Protein AF-A0A2J5NCB7-F1 (afdb_monomer_lite)

Organism: NCBI:txid1134687

InterPro domains:
  IPR010055 Type II secretion system protein GspJ [PF11612] (30-132)
  IPR010055 Type II secretion system protein GspJ [TIGR01711] (7-132)
  IPR012902 Prokaryotic N-terminal methylation site [PF07963] (5-29)
  IPR012902 Prokaryotic N-terminal methylation site [PS00409] (7-27)
  IPR012902 Prokaryotic N-terminal methylation site [TIGR02532] (7-28)
  IPR045584 Pilin-like [SSF54523] (40-132)
  IPR051621 Type II secretion system protein J [PTHR39583] (1-132)

Structure (mmCIF, N/CA/C/O backbone):
data_AF-A0A2J5NCB7-F1
#
_entry.id   AF-A0A2J5NCB7-F1
#
loop_
_atom_site.group_PDB
_atom_site.id
_atom_site.type_symbol
_atom_site.label_atom_id
_atom_site.label_alt_id
_atom_site.label_comp_id
_atom_site.label_asym_id
_atom_site.label_entity_id
_atom_site.label_seq_id
_atom_site.pdbx_PDB_ins_code
_atom_site.Cartn_x
_atom_site.Cartn_y
_atom_site.Cartn_z
_atom_site.occupancy
_atom_site.B_iso_or_equiv
_atom_site.auth_seq_id
_atom_site.auth_comp_id
_atom_site.auth_asym_id
_atom_site.auth_atom_id
_atom_site.pdbx_PDB_model_num
ATOM 1 N N . MET A 1 1 ? -29.726 23.723 75.906 1.00 50.53 1 MET A N 1
ATOM 2 C CA . MET A 1 1 ? -28.750 23.280 74.884 1.00 50.53 1 MET A CA 1
ATOM 3 C C . MET A 1 1 ? -29.347 22.085 74.160 1.00 50.53 1 MET A C 1
ATOM 5 O O . MET A 1 1 ? -29.330 20.980 74.691 1.00 50.53 1 MET A O 1
ATOM 9 N N . SER A 1 2 ? -29.988 22.322 73.019 1.00 52.25 2 SER A N 1
ATOM 10 C CA . SER A 1 2 ? -30.673 21.278 72.251 1.00 52.25 2 SER A CA 1
ATOM 11 C C . SER A 1 2 ? -29.628 20.357 71.624 1.00 52.25 2 SER A C 1
ATOM 13 O O . SER A 1 2 ? -28.856 20.794 70.776 1.00 52.25 2 SER A O 1
ATOM 15 N N . ARG A 1 3 ? -29.550 19.101 72.079 1.00 62.09 3 ARG A N 1
ATOM 16 C CA . ARG A 1 3 ? -28.653 18.107 71.476 1.00 62.09 3 ARG A CA 1
ATOM 17 C C . ARG A 1 3 ? -29.196 17.748 70.098 1.00 62.09 3 ARG A C 1
ATOM 19 O O . ARG A 1 3 ? -30.291 17.199 69.994 1.00 62.09 3 ARG A O 1
ATOM 26 N N . CYS A 1 4 ? -28.430 18.057 69.058 1.00 61.38 4 CYS A N 1
ATOM 27 C CA . CYS A 1 4 ? -28.683 17.530 67.728 1.00 61.38 4 CYS A CA 1
ATOM 28 C C . CYS A 1 4 ? -28.434 16.017 67.785 1.00 61.38 4 CYS A C 1
ATOM 30 O O . CYS A 1 4 ? -27.362 15.573 68.193 1.00 61.38 4 CYS A O 1
ATOM 32 N N . ARG A 1 5 ? -29.454 15.218 67.480 1.00 63.19 5 ARG A N 1
ATOM 33 C CA . ARG A 1 5 ? -29.359 13.758 67.487 1.00 63.19 5 ARG A CA 1
ATOM 34 C C . ARG A 1 5 ? -28.765 13.349 66.141 1.00 63.19 5 ARG A C 1
ATOM 36 O O . ARG A 1 5 ? -29.495 13.303 65.155 1.00 63.19 5 ARG A O 1
ATOM 43 N N . GLU A 1 6 ? -27.455 13.124 66.090 1.00 70.62 6 GLU A N 1
ATOM 44 C CA . GLU A 1 6 ? -26.793 12.625 64.881 1.00 70.62 6 GLU A CA 1
ATOM 45 C C . GLU A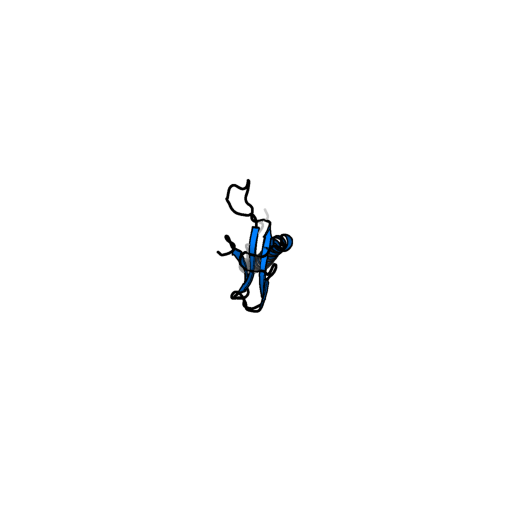 1 6 ? -27.392 11.265 64.502 1.00 70.62 6 GLU A C 1
ATOM 47 O O . GLU A 1 6 ? -27.365 10.306 65.278 1.00 70.62 6 GLU A O 1
ATOM 52 N N . ARG A 1 7 ? -28.014 11.201 63.323 1.00 73.69 7 ARG A N 1
ATOM 53 C CA . ARG A 1 7 ? -28.491 9.954 62.729 1.00 73.69 7 ARG A CA 1
ATOM 54 C C . ARG A 1 7 ? -27.316 9.335 61.977 1.00 73.69 7 ARG A C 1
ATOM 56 O O . ARG A 1 7 ? -26.815 9.942 61.038 1.00 73.69 7 ARG A O 1
ATOM 63 N N . GLY A 1 8 ? -26.865 8.164 62.422 1.00 78.19 8 GLY A N 1
ATOM 64 C CA . GLY A 1 8 ? -25.867 7.372 61.703 1.00 78.19 8 GLY A CA 1
ATOM 65 C C . GLY A 1 8 ? -26.439 6.760 60.422 1.00 78.19 8 GLY A C 1
ATOM 66 O O . GLY A 1 8 ? -27.657 6.671 60.261 1.00 78.19 8 GLY A O 1
ATOM 67 N N . PHE A 1 9 ? -25.551 6.322 59.530 1.00 81.62 9 PHE A N 1
ATOM 68 C CA . PHE A 1 9 ? -25.925 5.640 58.291 1.00 81.62 9 PHE A CA 1
ATOM 69 C C . PHE A 1 9 ? -26.586 4.291 58.562 1.00 81.62 9 PHE A C 1
ATOM 71 O O . PHE A 1 9 ? -26.151 3.521 59.424 1.00 81.62 9 PHE A O 1
ATOM 78 N N . THR A 1 10 ? -27.617 3.982 57.784 1.00 92.50 10 THR A N 1
ATOM 79 C CA . THR A 1 10 ? -28.219 2.651 57.780 1.00 92.50 10 THR A CA 1
ATOM 80 C C . THR A 1 10 ? -27.410 1.690 56.911 1.00 92.50 10 THR A C 1
ATOM 82 O O . THR A 1 10 ? -26.741 2.080 55.952 1.00 92.50 10 THR A O 1
ATOM 85 N N . LEU A 1 11 ? -27.515 0.393 57.205 1.00 91.56 11 LEU A N 1
ATOM 86 C CA . LEU A 1 11 ? -26.950 -0.655 56.352 1.00 91.56 11 LEU A CA 1
ATOM 87 C C . LEU A 1 11 ? -27.502 -0.572 54.916 1.00 91.56 11 LEU A C 1
ATOM 89 O O . LEU A 1 11 ? -26.769 -0.807 53.959 1.00 91.56 11 LEU A O 1
ATOM 93 N N . LEU A 1 12 ? -28.770 -0.174 54.766 1.00 93.19 12 LEU A N 1
ATOM 94 C CA . LEU A 1 12 ? -29.416 0.003 53.467 1.00 93.19 12 LEU A CA 1
ATOM 95 C C . LEU A 1 12 ? -28.767 1.135 52.657 1.00 93.19 12 LEU A C 1
ATOM 97 O O . LEU A 1 12 ? -28.483 0.932 51.481 1.00 93.19 12 LEU A O 1
ATOM 101 N N . GLU A 1 13 ? -28.466 2.286 53.267 1.00 92.56 13 GLU A N 1
ATOM 102 C CA . GLU A 1 13 ? -27.784 3.394 52.576 1.00 92.56 13 GLU A CA 1
ATOM 103 C C . GLU A 1 13 ? -26.382 3.013 52.106 1.00 92.56 13 GLU A C 1
ATOM 105 O O . GLU A 1 13 ? -26.026 3.317 50.969 1.00 92.56 13 GLU A O 1
ATOM 110 N N . MET A 1 14 ? -25.604 2.308 52.933 1.00 94.69 14 MET A N 1
ATOM 111 C CA . MET A 1 14 ? -24.272 1.848 52.526 1.00 94.69 14 MET A CA 1
ATOM 112 C C . MET A 1 14 ? -24.353 0.835 51.379 1.00 94.69 14 MET A C 1
ATOM 114 O O . MET A 1 14 ? -23.582 0.931 50.426 1.00 94.69 14 MET A O 1
ATOM 118 N N . LEU A 1 15 ? -25.312 -0.097 51.416 1.00 96.25 15 LEU A N 1
ATOM 119 C CA . LEU A 1 15 ? -25.534 -1.043 50.318 1.00 96.25 15 LEU A CA 1
ATOM 120 C C . LEU A 1 15 ? -25.968 -0.341 49.029 1.00 96.25 15 LEU A C 1
ATOM 122 O O . LEU A 1 15 ? -25.450 -0.662 47.960 1.00 96.25 15 LEU A O 1
ATOM 126 N N . LEU A 1 16 ? -26.882 0.628 49.119 1.00 95.94 16 LEU A N 1
ATOM 127 C CA . LEU A 1 16 ? -27.340 1.396 47.964 1.00 95.94 16 LEU A CA 1
ATOM 128 C C . LEU A 1 16 ? -26.199 2.230 47.367 1.00 95.94 16 LEU A C 1
ATOM 130 O O . LEU A 1 16 ? -26.011 2.224 46.152 1.00 95.94 16 LEU A O 1
ATOM 134 N N . ALA A 1 17 ? -25.404 2.898 48.207 1.00 96.56 17 ALA A N 1
ATOM 135 C CA . ALA A 1 17 ? -24.246 3.672 47.772 1.00 96.56 17 ALA A CA 1
ATOM 136 C C . ALA A 1 17 ? -23.211 2.788 47.059 1.00 96.56 17 ALA A C 1
ATOM 138 O O . ALA A 1 17 ? -22.738 3.146 45.981 1.00 96.56 17 ALA A O 1
ATOM 139 N N . LEU A 1 18 ? -22.910 1.607 47.611 1.00 96.44 18 LEU A N 1
ATOM 140 C CA . LEU A 1 18 ? -22.006 0.635 46.991 1.00 96.44 18 LEU A CA 1
ATOM 141 C C . LEU A 1 18 ? -22.563 0.082 45.675 1.00 96.44 18 LEU A C 1
ATOM 143 O O . LEU A 1 18 ? -21.807 -0.059 44.717 1.00 96.44 18 LEU A O 1
ATOM 147 N N . ALA A 1 19 ? -23.867 -0.191 45.596 1.00 97.44 19 ALA A N 1
ATOM 148 C CA . ALA A 1 19 ? -24.508 -0.675 44.376 1.00 97.44 19 ALA A CA 1
ATOM 149 C C . ALA A 1 19 ? -24.441 0.365 43.246 1.00 97.44 19 ALA A C 1
ATOM 151 O O . ALA A 1 19 ? -24.055 0.034 42.124 1.00 97.44 19 ALA A O 1
ATOM 152 N N . ILE A 1 20 ? -24.757 1.630 43.546 1.00 97.62 20 ILE A N 1
ATOM 153 C CA . ILE A 1 20 ? -24.660 2.732 42.579 1.00 97.62 20 ILE A CA 1
ATOM 154 C C . ILE A 1 20 ? -23.202 2.935 42.163 1.00 97.62 20 ILE A C 1
ATOM 156 O O . ILE A 1 20 ? -22.913 3.022 40.971 1.00 97.62 20 ILE A O 1
ATOM 160 N N . PHE A 1 21 ? -22.277 2.968 43.125 1.00 97.50 21 PHE A N 1
ATOM 161 C CA . PHE A 1 21 ? -20.855 3.127 42.840 1.00 97.50 21 PHE A CA 1
ATOM 162 C C . PHE A 1 21 ? -20.336 2.013 41.926 1.00 97.50 21 PHE A C 1
ATOM 164 O O . PHE A 1 21 ? -19.746 2.304 40.889 1.00 97.50 21 PHE A O 1
ATOM 171 N N . ALA A 1 22 ? -20.628 0.750 42.246 1.00 97.50 22 ALA A N 1
ATOM 172 C CA . ALA A 1 22 ? -20.242 -0.393 41.427 1.00 97.50 22 ALA A CA 1
ATOM 173 C C . ALA A 1 22 ? -20.822 -0.309 40.004 1.00 97.50 22 ALA A C 1
ATOM 175 O O . ALA A 1 22 ? -20.101 -0.548 39.032 1.00 97.50 22 ALA A O 1
ATOM 176 N N . ALA A 1 23 ? -22.093 0.082 39.861 1.00 97.94 23 ALA A N 1
ATOM 177 C CA . ALA A 1 23 ? -22.733 0.255 38.558 1.00 97.94 23 ALA A CA 1
ATOM 178 C C . ALA A 1 23 ? -22.070 1.367 37.724 1.00 97.94 23 ALA A C 1
ATOM 180 O O . ALA A 1 23 ? -21.816 1.182 36.529 1.00 97.94 23 ALA A O 1
ATOM 181 N N . LEU A 1 24 ? -21.738 2.500 38.349 1.00 98.12 24 LEU A N 1
ATOM 182 C CA . LEU A 1 24 ? -21.029 3.600 37.693 1.00 98.12 24 LEU A CA 1
ATOM 183 C C . LEU A 1 24 ? -19.607 3.196 37.295 1.00 98.12 24 LEU A C 1
ATOM 185 O O . LEU A 1 24 ? -19.211 3.434 36.155 1.00 98.12 24 LEU A O 1
ATOM 189 N N . SER A 1 25 ? -18.859 2.541 38.187 1.00 97.62 25 SER A N 1
ATOM 190 C CA . SER A 1 25 ? -17.509 2.048 37.893 1.00 97.62 25 SER A CA 1
ATOM 191 C C . SER A 1 25 ? -17.507 1.072 36.718 1.00 97.62 25 SER A C 1
ATOM 193 O O . SER A 1 25 ? -16.682 1.201 35.814 1.00 97.62 25 SER A O 1
ATOM 195 N N . LEU A 1 26 ? -18.459 0.135 36.686 1.00 97.69 26 LEU A N 1
ATOM 196 C CA . LEU A 1 26 ? -18.589 -0.813 35.583 1.00 97.69 26 LEU A CA 1
ATOM 197 C C . LEU A 1 26 ? -18.948 -0.107 34.268 1.00 97.69 26 LEU A C 1
ATOM 199 O O . LEU A 1 26 ? -18.406 -0.450 33.218 1.00 97.69 26 LEU A O 1
ATOM 203 N N . SER A 1 27 ? -19.831 0.890 34.315 1.00 98.12 27 SER A N 1
ATOM 204 C CA . SER A 1 27 ? -20.221 1.673 33.136 1.00 98.12 27 SER A CA 1
ATOM 205 C C . SER A 1 27 ? -19.042 2.475 32.576 1.00 98.12 27 SER A C 1
ATOM 207 O O . SER A 1 27 ? -18.775 2.432 31.376 1.00 98.12 27 SER A O 1
ATOM 209 N N . ALA A 1 28 ? -18.280 3.147 33.443 1.00 97.31 28 ALA A N 1
ATOM 210 C CA . ALA A 1 28 ? -17.077 3.881 33.055 1.00 97.31 28 ALA A CA 1
ATOM 211 C C . ALA A 1 28 ? -16.022 2.954 32.430 1.00 97.31 28 ALA A C 1
ATOM 213 O O . ALA A 1 28 ? -15.425 3.282 31.403 1.00 97.31 28 ALA A O 1
ATOM 214 N N . PHE A 1 29 ? -15.836 1.765 33.008 1.00 97.12 29 PHE A N 1
ATOM 215 C CA . PHE A 1 29 ? -14.914 0.770 32.473 1.00 97.12 29 PHE A CA 1
ATOM 216 C C . PHE A 1 29 ? -15.333 0.272 31.082 1.00 97.12 29 PHE A C 1
ATOM 218 O O . PHE A 1 29 ? -14.490 0.161 30.193 1.00 97.12 29 PHE A O 1
ATOM 225 N N . GLN A 1 30 ? -16.629 0.040 30.852 1.00 97.12 30 GLN A N 1
ATOM 226 C CA . GLN A 1 30 ? -17.145 -0.338 29.532 1.00 97.12 30 GLN A CA 1
ATOM 227 C C . GLN A 1 30 ? -16.899 0.743 28.474 1.00 97.12 30 GLN A C 1
ATOM 229 O O . GLN A 1 30 ? -16.484 0.422 27.361 1.00 97.12 30 GLN A O 1
ATOM 234 N N . ILE A 1 31 ? -17.100 2.019 28.818 1.00 97.50 31 ILE A N 1
ATOM 235 C CA . ILE A 1 31 ? -16.817 3.141 27.912 1.00 97.50 31 ILE A CA 1
ATOM 236 C C . ILE A 1 31 ? -15.334 3.154 27.532 1.00 97.50 31 ILE A C 1
ATOM 238 O O . ILE A 1 31 ? -15.009 3.211 26.347 1.00 97.50 31 ILE A O 1
ATOM 242 N N . LEU A 1 32 ? -14.436 3.039 28.516 1.00 97.31 32 LEU A N 1
ATOM 243 C CA . LEU A 1 32 ? -12.993 3.006 28.271 1.00 97.31 32 LEU A CA 1
ATOM 244 C C . LEU A 1 32 ? -12.601 1.843 27.351 1.00 97.31 32 LEU A C 1
ATOM 246 O O . LEU A 1 32 ? -11.847 2.033 26.399 1.00 97.31 32 LEU A O 1
ATOM 250 N N . GLN A 1 33 ? -13.148 0.648 27.588 1.00 97.50 33 GLN A N 1
ATOM 251 C CA . GLN A 1 33 ? -12.936 -0.493 26.697 1.00 97.50 33 GLN A CA 1
ATOM 252 C C . GLN A 1 33 ? -13.452 -0.233 25.279 1.00 97.50 33 GLN A C 1
ATOM 254 O O . GLN A 1 33 ? -12.795 -0.616 24.312 1.00 97.50 33 GLN A O 1
ATOM 259 N N . GLY A 1 34 ? -14.608 0.420 25.143 1.00 96.88 34 GLY A N 1
ATOM 260 C CA . GLY A 1 34 ? -15.157 0.823 23.851 1.00 96.88 34 GLY A CA 1
ATOM 261 C C . GLY A 1 34 ? -14.221 1.765 23.095 1.00 96.88 34 GLY A C 1
ATOM 262 O O . GLY A 1 34 ? -13.959 1.543 21.915 1.00 96.88 34 GLY A O 1
ATOM 263 N N . VAL A 1 35 ? -13.661 2.763 23.785 1.00 97.50 35 VAL A N 1
ATOM 264 C CA . VAL A 1 35 ? -12.685 3.701 23.211 1.00 97.50 35 VAL A CA 1
ATOM 265 C C . VAL A 1 35 ? -11.415 2.976 22.772 1.00 97.50 35 VAL A C 1
ATOM 267 O O . VAL A 1 35 ? -11.000 3.153 21.633 1.00 97.50 35 VAL A O 1
ATOM 270 N N . MET A 1 36 ? -10.838 2.117 23.619 1.00 97.88 36 MET A N 1
ATOM 271 C CA . MET A 1 36 ? -9.623 1.366 23.268 1.00 97.88 36 MET A CA 1
ATOM 272 C C . MET A 1 36 ? -9.837 0.467 22.044 1.00 97.88 36 MET A C 1
ATOM 274 O O . MET A 1 36 ? -9.020 0.460 21.130 1.00 97.88 36 MET A O 1
ATOM 278 N N . ARG A 1 37 ? -10.968 -0.248 21.972 1.00 97.00 37 ARG A N 1
ATOM 279 C CA . ARG A 1 37 ? -11.297 -1.088 20.808 1.00 97.00 37 ARG A CA 1
ATOM 280 C C . ARG A 1 37 ? -11.485 -0.268 19.534 1.00 97.00 37 ARG A C 1
ATOM 282 O O . ARG A 1 37 ? -11.072 -0.710 18.465 1.00 97.00 37 ARG A O 1
ATOM 289 N N . ASN A 1 38 ? -12.126 0.895 19.636 1.00 96.75 38 ASN A N 1
ATOM 290 C CA . ASN A 1 38 ? -12.307 1.790 18.497 1.00 96.75 38 ASN A CA 1
ATOM 291 C C . ASN A 1 38 ? -10.955 2.332 18.011 1.00 96.75 38 ASN A C 1
ATOM 293 O O . ASN A 1 38 ? -10.676 2.283 16.816 1.00 96.75 38 ASN A O 1
ATOM 297 N N . ASP A 1 39 ? -10.082 2.742 18.933 1.00 97.00 39 ASP A N 1
ATOM 298 C CA . ASP A 1 39 ? -8.726 3.179 18.600 1.00 97.00 39 ASP A CA 1
ATOM 299 C C . ASP A 1 39 ? -7.936 2.075 17.880 1.00 97.00 39 ASP A C 1
ATOM 301 O O . ASP A 1 39 ? -7.396 2.308 16.803 1.00 97.00 39 ASP A O 1
ATOM 305 N N . GLU A 1 40 ? -7.964 0.834 18.376 1.00 97.38 40 GLU A N 1
ATOM 306 C CA . GLU A 1 40 ? -7.322 -0.296 17.693 1.00 97.38 40 GLU A CA 1
ATOM 307 C C . GLU A 1 40 ? -7.860 -0.522 16.270 1.00 97.38 40 GLU A C 1
ATOM 309 O O . GLU A 1 40 ? -7.092 -0.804 15.345 1.00 97.38 40 GLU A O 1
ATOM 314 N N . MET A 1 41 ? -9.178 -0.423 16.072 1.00 97.31 41 MET A N 1
ATOM 315 C CA . MET A 1 41 ? -9.789 -0.554 14.745 1.00 97.31 41 MET A CA 1
ATOM 316 C C . MET A 1 41 ? -9.360 0.588 13.818 1.00 97.31 41 MET A C 1
ATOM 318 O O . MET A 1 41 ? -8.986 0.338 12.667 1.00 97.31 41 MET A O 1
ATOM 322 N N . ALA A 1 42 ? -9.360 1.823 14.321 1.00 97.38 42 ALA A N 1
ATOM 323 C CA . ALA A 1 42 ? -8.915 2.997 13.584 1.00 97.38 42 ALA A CA 1
ATOM 324 C C . ALA A 1 42 ? -7.437 2.876 13.186 1.00 97.38 42 ALA A C 1
ATOM 326 O O . ALA A 1 42 ? -7.091 3.091 12.022 1.00 97.38 42 ALA A O 1
ATOM 327 N N . GLN A 1 43 ? -6.571 2.441 14.104 1.00 97.69 43 GLN A N 1
ATOM 328 C CA . GLN A 1 43 ? -5.151 2.223 13.835 1.00 97.69 43 GLN A CA 1
ATOM 329 C C . GLN A 1 43 ? -4.923 1.189 12.726 1.00 97.69 43 GLN A C 1
ATOM 331 O O . GLN A 1 43 ? -4.121 1.434 11.823 1.00 97.69 43 GLN A O 1
ATOM 336 N N . ARG A 1 44 ? -5.650 0.062 12.723 1.00 97.50 44 ARG A N 1
ATOM 337 C CA . ARG A 1 44 ? -5.550 -0.946 11.647 1.00 97.50 44 ARG A CA 1
ATOM 338 C C . ARG A 1 44 ? -5.946 -0.369 10.287 1.00 97.50 44 ARG A C 1
ATOM 340 O O . ARG A 1 44 ? -5.271 -0.627 9.289 1.00 97.50 44 ARG A O 1
ATOM 347 N N . GLN A 1 45 ? -7.002 0.444 10.242 1.00 97.12 45 GLN A N 1
ATOM 348 C CA . GLN A 1 45 ? -7.435 1.099 9.008 1.00 97.12 45 GLN A CA 1
ATOM 349 C C . GLN A 1 45 ? -6.382 2.096 8.498 1.00 97.12 45 GLN A C 1
ATOM 351 O O . GLN A 1 45 ? -6.056 2.101 7.310 1.00 97.12 45 GLN A O 1
ATOM 356 N N . VAL A 1 46 ? -5.803 2.902 9.394 1.00 98.00 46 VAL A N 1
ATOM 357 C CA . VAL A 1 46 ? -4.722 3.846 9.065 1.00 98.00 46 VAL A CA 1
ATOM 358 C C . VAL A 1 46 ? -3.480 3.117 8.554 1.00 98.00 46 VAL A C 1
ATOM 360 O O . VAL A 1 46 ? -2.884 3.544 7.562 1.00 98.00 46 VAL A O 1
ATOM 363 N N . GLN A 1 47 ? -3.101 1.998 9.176 1.00 97.69 47 GLN A N 1
ATOM 364 C CA . GLN A 1 47 ? -1.977 1.178 8.720 1.00 97.69 47 GLN A CA 1
ATOM 365 C C . GLN A 1 47 ? -2.215 0.655 7.300 1.00 97.69 47 GLN A C 1
ATOM 367 O O . GLN A 1 47 ? -1.337 0.785 6.445 1.00 97.69 47 GLN A O 1
ATOM 372 N N . ARG A 1 48 ? -3.420 0.146 7.012 1.00 95.94 48 ARG A N 1
ATOM 373 C CA . ARG A 1 48 ? -3.768 -0.345 5.674 1.00 95.94 48 ARG A CA 1
ATOM 374 C C . ARG A 1 48 ? -3.747 0.761 4.618 1.00 95.94 48 ARG A C 1
ATOM 376 O O . ARG A 1 48 ? -3.249 0.545 3.515 1.00 95.94 48 ARG A O 1
ATOM 383 N N . LEU A 1 49 ? -4.261 1.946 4.944 1.00 97.81 49 LEU A N 1
ATOM 384 C CA . LEU A 1 49 ? -4.213 3.101 4.043 1.00 97.81 49 LEU A CA 1
ATOM 385 C C . LEU A 1 49 ? -2.774 3.557 3.782 1.00 97.81 49 LEU A C 1
ATOM 387 O O . LEU A 1 49 ? -2.410 3.789 2.632 1.00 97.81 49 LEU A O 1
ATOM 391 N N . THR A 1 50 ? -1.942 3.615 4.823 1.00 97.50 50 THR A N 1
ATOM 392 C CA . THR A 1 50 ? -0.516 3.961 4.709 1.00 97.50 50 THR A CA 1
ATOM 393 C C . THR A 1 50 ? 0.235 2.975 3.810 1.00 97.50 50 THR A C 1
ATOM 395 O O . THR A 1 50 ? 1.059 3.381 2.991 1.00 97.50 50 THR A O 1
ATOM 398 N N . GLU A 1 51 ? -0.050 1.676 3.932 1.00 95.75 51 GLU A N 1
ATOM 399 C CA . GLU A 1 51 ? 0.540 0.637 3.082 1.00 95.75 51 GLU A CA 1
ATOM 400 C C . GLU A 1 51 ? 0.179 0.847 1.602 1.00 95.75 51 GLU A C 1
ATOM 402 O O . GLU A 1 51 ? 1.059 0.826 0.738 1.00 95.75 51 GLU A O 1
ATOM 407 N N . LEU A 1 52 ? -1.097 1.122 1.310 1.00 96.56 52 LEU A N 1
ATOM 408 C CA . LEU A 1 52 ? -1.565 1.400 -0.049 1.00 96.56 52 LEU A CA 1
ATOM 409 C C . LEU A 1 52 ? -0.957 2.688 -0.613 1.00 96.56 52 LEU A C 1
ATOM 411 O O . LEU A 1 52 ? -0.476 2.688 -1.744 1.00 96.56 52 LEU A O 1
ATOM 415 N N . GLN A 1 53 ? -0.925 3.768 0.169 1.00 97.31 53 GLN A N 1
ATOM 416 C CA . GLN A 1 53 ? -0.292 5.025 -0.240 1.00 97.31 53 GLN A CA 1
ATOM 417 C C . GLN A 1 53 ? 1.185 4.818 -0.578 1.00 97.31 53 GLN A C 1
ATOM 419 O O . GLN A 1 53 ? 1.648 5.272 -1.621 1.00 97.31 53 GLN A O 1
ATOM 424 N N . ARG A 1 54 ? 1.919 4.068 0.252 1.00 96.00 54 ARG A N 1
ATOM 425 C CA . ARG A 1 54 ? 3.316 3.721 -0.022 1.00 96.00 54 ARG A CA 1
ATOM 426 C C . ARG A 1 54 ? 3.458 2.954 -1.336 1.00 96.00 54 ARG A C 1
ATOM 428 O O . ARG A 1 54 ? 4.360 3.256 -2.114 1.00 96.00 54 ARG A O 1
ATOM 435 N N . ALA A 1 55 ? 2.581 1.984 -1.596 1.00 95.62 55 ALA A N 1
ATOM 436 C CA . ALA A 1 55 ? 2.586 1.243 -2.854 1.00 95.62 55 ALA A CA 1
ATOM 437 C C . ALA A 1 55 ? 2.378 2.174 -4.061 1.00 95.62 55 ALA A C 1
ATOM 439 O O . ALA A 1 55 ? 3.127 2.076 -5.034 1.00 95.62 55 ALA A O 1
ATOM 440 N N . PHE A 1 56 ? 1.434 3.116 -3.978 1.00 96.06 56 PHE A N 1
ATOM 441 C CA . PHE A 1 56 ? 1.210 4.109 -5.031 1.00 96.06 56 PHE A CA 1
ATOM 442 C C . PHE A 1 56 ? 2.397 5.049 -5.233 1.00 96.06 56 PHE A C 1
ATOM 444 O O . PHE A 1 56 ? 2.763 5.275 -6.378 1.00 96.06 56 PHE A O 1
ATOM 451 N N . VAL A 1 57 ? 3.057 5.516 -4.170 1.00 95.75 57 VAL A N 1
ATOM 452 C CA . VAL A 1 57 ? 4.270 6.348 -4.288 1.00 95.75 57 VAL A CA 1
ATOM 453 C C . VAL A 1 57 ? 5.379 5.612 -5.045 1.00 95.75 57 VAL A C 1
ATOM 455 O O . VAL A 1 57 ? 6.024 6.189 -5.919 1.00 95.75 57 VAL A O 1
ATOM 458 N N . TYR A 1 58 ? 5.591 4.322 -4.758 1.00 93.38 58 TYR A N 1
ATOM 459 C CA . TYR A 1 58 ? 6.557 3.518 -5.514 1.00 93.38 58 TYR A CA 1
ATOM 460 C C . TYR A 1 58 ? 6.149 3.339 -6.976 1.00 93.38 58 TYR A C 1
ATOM 462 O O . TYR A 1 58 ? 7.003 3.426 -7.855 1.00 93.38 58 TYR A O 1
ATOM 470 N N . LEU A 1 59 ? 4.868 3.068 -7.239 1.00 94.94 59 LEU A N 1
ATOM 471 C CA . LEU A 1 59 ? 4.351 2.928 -8.599 1.00 94.94 59 LEU A CA 1
ATOM 472 C C . LEU A 1 59 ? 4.509 4.236 -9.379 1.00 94.94 59 LEU A C 1
ATOM 474 O O . LEU A 1 59 ? 5.078 4.227 -10.460 1.00 94.94 59 LEU A O 1
ATOM 478 N N . GLU A 1 60 ? 4.081 5.364 -8.828 1.00 95.38 60 GLU A N 1
ATOM 479 C CA . GLU A 1 60 ? 4.197 6.671 -9.473 1.00 95.38 60 GLU A CA 1
ATOM 480 C C . GLU A 1 60 ? 5.659 7.026 -9.767 1.00 95.38 60 GLU A C 1
ATOM 482 O O . GLU A 1 60 ? 5.989 7.400 -10.891 1.00 95.38 60 GLU A O 1
ATOM 487 N N . GLY A 1 61 ? 6.558 6.818 -8.800 1.00 93.25 61 GLY A N 1
ATOM 488 C CA . GLY A 1 61 ? 7.986 7.069 -8.983 1.00 93.25 61 GLY A CA 1
ATOM 489 C C . GLY A 1 61 ? 8.639 6.178 -10.045 1.00 93.25 61 GLY A C 1
ATOM 490 O O . GLY A 1 61 ? 9.525 6.629 -10.765 1.00 93.25 61 GLY A O 1
ATOM 491 N N . ASP A 1 62 ? 8.221 4.918 -10.174 1.00 94.00 62 ASP A N 1
ATOM 492 C CA . ASP A 1 62 ? 8.752 4.014 -11.197 1.00 94.00 62 ASP A CA 1
ATOM 493 C C . ASP A 1 62 ? 8.147 4.277 -12.579 1.00 94.00 62 ASP A C 1
ATOM 495 O O . ASP A 1 62 ? 8.887 4.406 -13.554 1.00 94.00 62 ASP A O 1
ATOM 499 N N . PHE A 1 63 ? 6.818 4.357 -12.670 1.00 93.50 63 PHE A N 1
ATOM 500 C CA . PHE A 1 63 ? 6.100 4.526 -13.932 1.00 93.50 63 PHE A CA 1
ATOM 501 C C . PHE A 1 63 ? 6.274 5.934 -14.513 1.00 93.50 63 PHE A C 1
ATOM 503 O O . PHE A 1 63 ? 6.405 6.083 -15.726 1.00 93.50 63 PHE A O 1
ATOM 510 N N . GLY A 1 64 ? 6.348 6.964 -13.667 1.00 93.69 64 GLY A N 1
ATOM 511 C CA . GLY A 1 64 ? 6.613 8.339 -14.093 1.00 93.69 64 GLY A CA 1
ATOM 512 C C . GLY A 1 64 ? 8.034 8.554 -14.625 1.00 93.69 64 GLY A C 1
ATOM 513 O O . GLY A 1 64 ? 8.276 9.507 -15.358 1.00 93.69 64 GLY A O 1
ATOM 514 N N . GLN A 1 65 ? 8.972 7.660 -14.294 1.00 92.56 65 GLN A N 1
ATOM 515 C CA . GLN A 1 65 ? 10.372 7.731 -14.729 1.00 92.56 65 GLN A CA 1
ATOM 516 C C . GLN A 1 65 ? 10.720 6.702 -15.818 1.00 92.56 65 GLN A C 1
ATOM 518 O O . GLN A 1 65 ? 11.904 6.445 -16.063 1.00 92.56 65 GLN A O 1
ATOM 523 N N . ILE A 1 66 ? 9.715 6.097 -16.467 1.00 93.12 66 ILE A N 1
ATOM 524 C CA . ILE A 1 66 ? 9.923 5.155 -17.575 1.00 93.12 66 ILE A CA 1
ATOM 525 C C . ILE A 1 66 ? 10.720 5.825 -18.691 1.00 93.12 66 ILE A C 1
ATOM 527 O O . ILE A 1 66 ? 10.438 6.953 -19.092 1.00 93.12 66 ILE A O 1
ATOM 531 N N . ILE A 1 67 ? 11.687 5.088 -19.236 1.00 91.38 67 ILE A N 1
ATOM 532 C CA . ILE A 1 67 ? 12.432 5.505 -20.420 1.00 91.38 67 ILE A CA 1
ATOM 533 C C . ILE A 1 67 ? 12.281 4.485 -21.555 1.00 91.38 67 ILE A C 1
ATOM 535 O O . ILE A 1 67 ? 12.263 3.277 -21.301 1.00 91.38 67 ILE A O 1
ATOM 539 N N . PRO A 1 68 ? 12.232 4.930 -22.823 1.00 89.81 68 PRO A N 1
ATOM 540 C CA . PRO A 1 68 ? 12.153 4.045 -23.980 1.00 89.81 68 PRO A CA 1
ATOM 541 C C . PRO A 1 68 ? 13.540 3.476 -24.316 1.00 89.81 68 PRO A C 1
ATOM 543 O O . PRO A 1 68 ? 14.105 3.749 -25.372 1.00 89.81 68 PRO A O 1
ATOM 546 N N . ARG A 1 69 ? 14.118 2.695 -23.398 1.00 86.06 69 ARG A N 1
ATOM 547 C CA . ARG A 1 69 ? 15.402 2.014 -23.599 1.00 86.06 69 ARG A CA 1
ATOM 548 C C . ARG A 1 69 ? 15.224 0.501 -23.461 1.00 86.06 69 ARG A C 1
ATOM 550 O O . ARG A 1 69 ? 14.746 0.066 -22.413 1.00 86.06 69 ARG A O 1
ATOM 557 N N . PRO A 1 70 ? 15.643 -0.301 -24.453 1.00 82.50 70 PRO A N 1
ATOM 558 C CA . PRO A 1 70 ? 15.614 -1.749 -24.320 1.00 82.50 70 PRO A CA 1
ATOM 559 C C . PRO A 1 70 ? 16.643 -2.197 -23.266 1.00 82.50 70 PRO A C 1
ATOM 561 O O . PRO A 1 70 ? 17.736 -1.613 -23.181 1.00 82.50 70 PRO A O 1
ATOM 564 N N . PRO A 1 71 ? 16.325 -3.203 -22.434 1.00 80.12 71 PRO A N 1
ATOM 565 C CA . PRO A 1 71 ? 17.326 -3.857 -21.605 1.00 8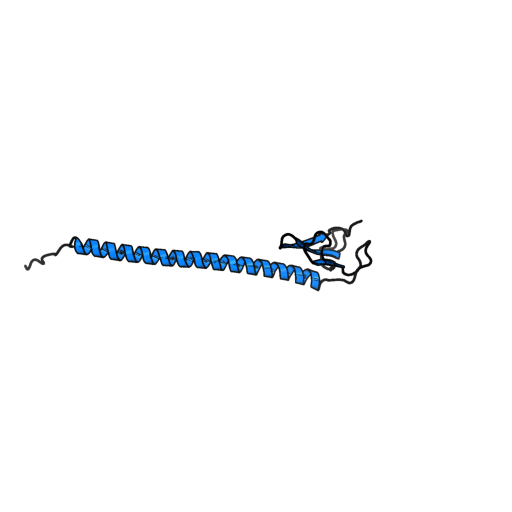0.12 71 PRO A CA 1
ATOM 566 C C . PRO A 1 71 ? 18.411 -4.498 -22.484 1.00 80.12 71 PRO A C 1
ATOM 568 O O . PRO A 1 71 ? 18.182 -4.838 -23.642 1.00 80.12 71 PRO A O 1
ATOM 571 N N . ARG A 1 72 ? 19.611 -4.712 -21.938 1.00 75.88 72 ARG A N 1
ATOM 572 C CA . ARG A 1 72 ? 20.602 -5.552 -22.627 1.00 75.88 72 ARG A CA 1
ATOM 573 C 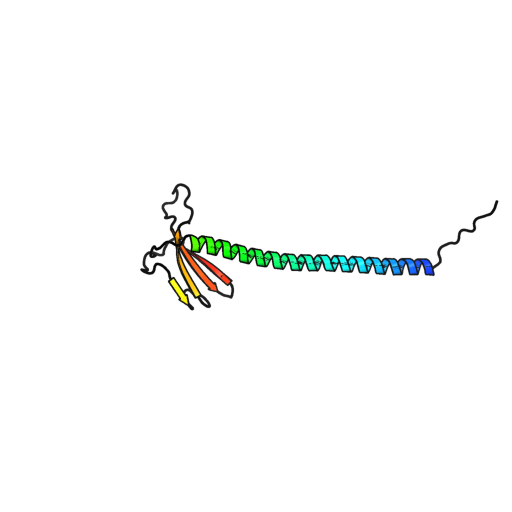C . ARG A 1 72 ? 20.030 -6.968 -22.782 1.00 75.88 72 ARG A C 1
ATOM 575 O O . ARG A 1 72 ? 19.470 -7.496 -21.826 1.00 75.88 72 ARG A O 1
ATOM 582 N N . GLY A 1 73 ? 20.127 -7.535 -23.985 1.00 75.31 73 GLY A N 1
ATOM 583 C CA . GLY A 1 73 ? 19.637 -8.885 -24.291 1.00 75.31 73 GLY A CA 1
ATOM 584 C C . GLY A 1 73 ? 18.125 -9.021 -24.537 1.00 75.31 73 GLY A C 1
ATOM 585 O O . GLY A 1 73 ? 17.664 -10.135 -24.763 1.00 75.31 73 GLY A O 1
ATOM 586 N N . ASP A 1 74 ? 17.346 -7.932 -24.520 1.00 76.44 74 ASP A N 1
ATOM 587 C CA . ASP A 1 74 ? 15.914 -7.945 -24.867 1.00 76.44 74 ASP A CA 1
ATOM 588 C C . ASP A 1 74 ? 15.577 -6.705 -25.703 1.00 76.44 74 ASP A C 1
ATOM 590 O O . ASP A 1 74 ? 15.853 -5.581 -25.298 1.00 76.44 74 ASP A O 1
ATOM 594 N N . GLU A 1 75 ? 14.966 -6.885 -26.872 1.00 75.44 75 GLU A N 1
ATOM 595 C CA . GLU A 1 75 ? 14.603 -5.767 -27.756 1.00 75.44 75 GLU A CA 1
ATOM 596 C C . GLU A 1 75 ? 13.345 -5.022 -27.278 1.00 75.44 75 GLU A C 1
ATOM 598 O O . GLU A 1 75 ? 13.018 -3.937 -27.764 1.00 75.44 75 GLU A O 1
ATOM 603 N N . ARG A 1 76 ? 12.623 -5.579 -26.298 1.00 83.44 76 ARG A N 1
ATOM 604 C CA . ARG A 1 76 ? 11.376 -5.000 -25.795 1.00 83.44 76 ARG A CA 1
ATOM 605 C C . ARG A 1 76 ? 11.636 -3.861 -24.813 1.00 83.44 76 ARG A C 1
ATOM 607 O O . ARG A 1 76 ? 12.193 -4.056 -23.738 1.00 83.44 76 ARG A O 1
ATOM 614 N N . LEU A 1 77 ? 11.122 -2.675 -25.146 1.00 85.81 77 LEU A N 1
ATOM 615 C CA . LEU A 1 77 ? 11.150 -1.484 -24.279 1.00 85.81 77 LEU A CA 1
ATOM 616 C C . LEU A 1 77 ? 10.300 -1.659 -23.013 1.00 85.81 77 LEU A C 1
ATOM 618 O O . LEU A 1 77 ? 10.643 -1.175 -21.935 1.00 85.81 77 LEU A O 1
ATOM 622 N N . PHE A 1 78 ? 9.174 -2.351 -23.166 1.00 89.31 78 PHE A N 1
ATOM 623 C CA . PHE A 1 78 ? 8.212 -2.613 -22.112 1.00 89.31 78 PHE A CA 1
ATOM 624 C C . PHE A 1 78 ? 7.731 -4.052 -22.238 1.00 89.31 78 PHE A C 1
ATOM 626 O O . PHE A 1 78 ? 7.326 -4.505 -23.309 1.00 89.31 78 PHE A O 1
ATOM 633 N N . TYR A 1 79 ? 7.767 -4.772 -21.129 1.00 90.50 79 TYR A N 1
ATOM 634 C CA . TYR A 1 79 ? 7.273 -6.130 -21.038 1.00 90.50 79 TYR A CA 1
ATOM 635 C C . TYR A 1 79 ? 6.021 -6.142 -20.172 1.00 90.50 79 TYR A C 1
ATOM 637 O O . TYR A 1 79 ? 6.076 -5.725 -19.015 1.00 90.50 79 TYR A O 1
ATOM 645 N N . ALA A 1 80 ? 4.936 -6.719 -20.684 1.00 93.06 80 ALA A N 1
ATOM 646 C CA . ALA A 1 80 ? 3.762 -7.090 -19.906 1.00 93.06 80 ALA A CA 1
ATOM 647 C C . ALA A 1 80 ? 3.252 -8.457 -20.358 1.00 93.06 80 ALA A C 1
ATOM 649 O O . ALA A 1 80 ? 2.942 -8.652 -21.531 1.00 93.06 80 ALA A O 1
ATOM 650 N N . ALA A 1 81 ? 3.176 -9.407 -19.430 1.00 93.38 81 ALA A N 1
ATOM 651 C CA . ALA A 1 81 ? 2.644 -10.733 -19.717 1.00 93.38 81 ALA A CA 1
ATOM 652 C C . ALA A 1 81 ? 2.058 -11.386 -18.466 1.00 93.38 81 ALA A C 1
ATOM 654 O O . ALA A 1 81 ? 2.573 -11.209 -17.355 1.00 93.38 81 ALA A O 1
ATOM 655 N N . ARG A 1 82 ? 1.000 -12.173 -18.667 1.00 94.81 82 ARG A N 1
ATOM 656 C CA . ARG A 1 82 ? 0.335 -12.949 -17.615 1.00 94.81 82 ARG A CA 1
ATOM 657 C C . ARG A 1 82 ? 1.088 -14.239 -17.316 1.00 94.81 82 ARG A C 1
ATOM 659 O O . ARG A 1 82 ? 1.614 -14.869 -18.228 1.00 94.81 82 ARG A O 1
ATOM 666 N N . TYR A 1 83 ? 1.113 -14.622 -16.044 1.00 93.44 83 TYR A N 1
ATOM 667 C CA . TYR A 1 83 ? 1.705 -15.849 -15.502 1.00 93.44 83 TYR A CA 1
ATOM 668 C C . TYR A 1 83 ? 3.210 -16.011 -15.759 1.00 93.44 83 TYR A C 1
ATOM 670 O O . TYR A 1 83 ? 3.777 -17.092 -15.623 1.00 93.44 83 TYR A O 1
ATOM 678 N N . GLN A 1 84 ? 3.879 -14.920 -16.123 1.00 91.75 84 GLN A N 1
ATOM 679 C CA . GLN A 1 84 ? 5.310 -14.888 -16.390 1.00 91.75 84 GLN A CA 1
ATOM 680 C C . GLN A 1 84 ? 6.080 -14.409 -15.156 1.00 91.75 84 GLN A C 1
ATOM 682 O O . GLN A 1 84 ? 5.517 -13.800 -14.245 1.00 91.75 84 GLN A O 1
ATOM 687 N N . ARG A 1 85 ? 7.384 -14.712 -15.103 1.00 85.75 85 ARG A N 1
ATOM 688 C CA . ARG A 1 85 ? 8.285 -14.318 -13.997 1.00 85.75 85 ARG A CA 1
ATOM 689 C C . ARG A 1 85 ? 7.755 -14.698 -12.602 1.00 85.75 85 ARG A C 1
ATOM 691 O O . ARG A 1 85 ? 7.926 -13.962 -11.626 1.00 85.75 85 ARG A O 1
ATOM 698 N N . GLN A 1 86 ? 7.142 -15.885 -12.523 1.00 91.88 86 GLN A N 1
ATOM 699 C CA . GLN A 1 86 ? 6.522 -16.455 -11.318 1.00 91.88 86 GLN A CA 1
ATOM 700 C C . GLN A 1 86 ? 5.403 -15.576 -10.735 1.00 91.88 86 GLN A C 1
ATOM 702 O O . GLN A 1 86 ? 5.193 -15.554 -9.522 1.00 91.88 86 GLN A O 1
ATOM 707 N N . SER A 1 87 ? 4.711 -14.809 -11.582 1.00 93.81 87 SER A N 1
ATOM 708 C CA . SER A 1 87 ? 3.530 -14.073 -11.156 1.00 93.81 87 SER A CA 1
ATOM 709 C C . SER A 1 87 ? 2.286 -14.957 -11.168 1.00 93.81 87 SER A C 1
ATOM 711 O O . SER A 1 87 ? 2.092 -15.757 -12.076 1.00 93.81 87 SER A O 1
ATOM 713 N N . ALA A 1 88 ? 1.419 -14.759 -10.180 1.00 95.00 88 ALA A N 1
ATOM 714 C CA . ALA A 1 88 ? 0.080 -15.325 -10.126 1.00 95.00 88 ALA A CA 1
ATOM 715 C C . ALA A 1 88 ? -0.886 -14.703 -11.154 1.00 95.00 88 ALA A C 1
ATOM 717 O O . ALA A 1 88 ? -1.938 -15.280 -11.396 1.00 95.00 88 ALA A O 1
ATOM 718 N N . ASP A 1 89 ? -0.558 -13.548 -11.746 1.00 93.69 89 ASP A N 1
ATOM 719 C CA . ASP A 1 89 ? -1.332 -12.936 -12.834 1.00 93.69 89 ASP A CA 1
ATOM 720 C C . ASP A 1 89 ? -0.402 -12.083 -13.716 1.00 93.69 89 ASP A C 1
ATOM 722 O O . ASP A 1 89 ? 0.562 -12.613 -14.268 1.00 93.69 89 ASP A O 1
ATOM 726 N N . TRP A 1 90 ? -0.629 -10.777 -13.865 1.00 94.38 90 TRP A N 1
ATOM 727 C CA . TRP A 1 90 ? 0.224 -9.918 -14.684 1.00 94.38 90 TRP A CA 1
ATOM 728 C C . TRP A 1 90 ? 1.603 -9.670 -14.066 1.00 94.38 90 TRP A C 1
ATOM 730 O O . TRP A 1 90 ? 1.749 -9.346 -12.887 1.00 94.38 90 TRP A O 1
ATOM 740 N N . SER A 1 91 ? 2.621 -9.740 -14.923 1.00 94.75 91 SER A N 1
ATOM 741 C CA . SER A 1 91 ? 3.977 -9.283 -14.640 1.00 94.75 91 SER A CA 1
ATOM 742 C C . SER A 1 91 ? 4.375 -8.183 -15.617 1.00 94.75 91 SER A C 1
ATOM 744 O O . SER A 1 91 ? 4.171 -8.313 -16.826 1.00 94.75 91 SER A O 1
ATOM 746 N N . ILE A 1 92 ? 4.964 -7.108 -15.098 1.00 94.50 92 ILE A N 1
ATOM 747 C CA . ILE A 1 92 ? 5.407 -5.945 -15.875 1.00 94.50 92 ILE A CA 1
ATOM 748 C C . ILE A 1 92 ? 6.908 -5.724 -15.652 1.00 94.50 92 ILE A C 1
ATOM 750 O O . ILE A 1 92 ? 7.449 -6.096 -14.609 1.00 94.50 92 ILE A O 1
ATOM 754 N N . SER A 1 93 ? 7.646 -5.260 -16.660 1.00 93.44 93 SER A N 1
ATOM 755 C CA . SER A 1 93 ? 9.021 -4.762 -16.500 1.00 93.44 93 SER A CA 1
ATOM 756 C C . SER A 1 93 ? 9.388 -3.762 -17.575 1.00 93.44 93 SER A C 1
ATOM 758 O O . SER A 1 93 ? 8.973 -3.891 -18.722 1.00 93.44 93 SER A O 1
ATOM 760 N N . PHE A 1 94 ? 10.182 -2.783 -17.173 1.00 92.75 94 PHE A N 1
ATOM 761 C CA . PHE A 1 94 ? 10.642 -1.689 -18.008 1.00 92.75 94 PHE A CA 1
ATOM 762 C C . PHE A 1 94 ? 11.935 -1.110 -17.434 1.00 92.75 94 PHE A C 1
ATOM 764 O O . PHE A 1 94 ? 12.332 -1.409 -16.299 1.00 92.75 94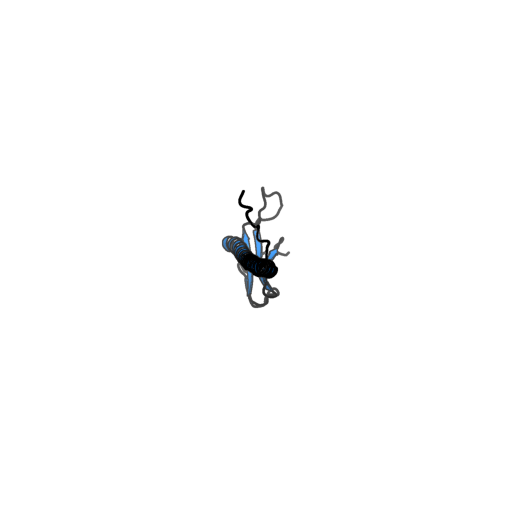 PHE A O 1
ATOM 771 N N . MET A 1 95 ? 12.592 -0.277 -18.233 1.00 92.06 95 MET A N 1
ATOM 772 C CA . MET A 1 95 ? 13.715 0.540 -17.793 1.00 92.06 95 MET A CA 1
ATOM 773 C C . MET A 1 95 ? 13.196 1.882 -17.278 1.00 92.06 95 MET A C 1
ATOM 775 O O . MET A 1 95 ? 12.328 2.497 -17.899 1.00 92.06 95 MET A O 1
ATOM 779 N N . ARG A 1 96 ? 13.750 2.352 -16.162 1.00 91.94 96 ARG A N 1
ATOM 780 C CA . ARG A 1 96 ? 13.499 3.697 -15.640 1.00 91.94 96 ARG A CA 1
ATOM 781 C C . ARG A 1 96 ? 14.802 4.450 -15.395 1.00 91.94 96 ARG A C 1
ATOM 783 O O . ARG A 1 96 ? 15.845 3.830 -15.163 1.00 91.94 96 ARG A O 1
ATOM 79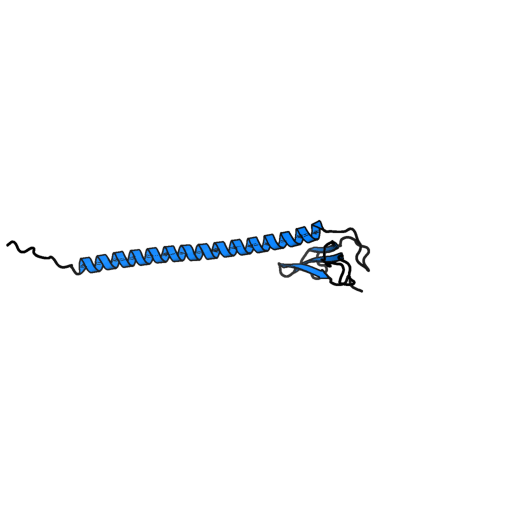0 N N . ASN A 1 97 ? 14.724 5.775 -15.420 1.00 87.75 97 ASN A N 1
ATOM 791 C CA . ASN A 1 97 ? 15.763 6.644 -14.872 1.00 87.75 97 ASN A CA 1
ATOM 792 C C . ASN A 1 97 ? 15.506 6.875 -13.369 1.00 87.75 97 ASN A C 1
ATOM 794 O O . ASN A 1 97 ? 14.382 6.688 -12.925 1.00 87.75 97 ASN A O 1
ATOM 798 N N . GLY A 1 98 ? 16.504 7.264 -12.574 1.00 79.62 98 GLY A N 1
ATOM 799 C CA . GLY A 1 98 ? 16.286 7.645 -11.166 1.00 79.62 98 GLY A CA 1
ATOM 800 C C . GLY A 1 98 ? 16.857 6.689 -10.117 1.00 79.62 98 GLY A C 1
ATOM 801 O O . GLY A 1 98 ? 16.513 6.776 -8.935 1.00 79.62 98 GLY A O 1
ATOM 802 N N . TRP A 1 99 ? 17.763 5.788 -10.501 1.00 81.06 99 TRP A N 1
ATOM 803 C CA . TRP A 1 99 ? 18.593 5.082 -9.529 1.00 81.06 99 TRP A CA 1
ATOM 804 C C . TRP A 1 99 ? 19.781 5.954 -9.122 1.00 81.06 99 TRP A C 1
ATOM 806 O O . TRP A 1 99 ? 20.858 5.859 -9.710 1.00 81.06 99 TRP A O 1
ATOM 816 N N . GLN A 1 100 ? 19.550 6.787 -8.101 1.00 82.19 100 GLN A N 1
ATOM 817 C CA . GLN A 1 100 ? 20.487 7.795 -7.589 1.00 82.19 100 GLN A CA 1
ATOM 818 C C . GLN A 1 100 ? 21.944 7.305 -7.608 1.00 82.19 100 GLN A C 1
ATOM 820 O O . GLN A 1 100 ? 22.271 6.286 -6.987 1.00 82.19 100 GLN A O 1
ATOM 825 N N . ASN A 1 101 ? 22.817 8.034 -8.305 1.00 81.69 101 ASN A N 1
ATOM 826 C CA . ASN A 1 101 ? 24.268 7.874 -8.242 1.00 81.69 101 ASN A CA 1
ATOM 827 C C . ASN A 1 101 ? 24.900 9.243 -7.933 1.00 81.69 101 ASN A C 1
ATOM 829 O O . ASN A 1 101 ? 25.379 9.921 -8.844 1.00 81.69 101 ASN A O 1
ATOM 833 N N . PRO A 1 102 ? 24.865 9.692 -6.662 1.00 82.56 102 PRO A N 1
ATOM 834 C CA . PRO A 1 102 ? 25.333 11.022 -6.292 1.00 82.56 102 PRO A CA 1
ATOM 835 C C . PRO A 1 102 ? 26.772 11.240 -6.759 1.00 82.56 102 PRO A C 1
ATOM 837 O O . PRO A 1 102 ? 27.644 10.417 -6.483 1.00 82.56 102 PRO A O 1
ATOM 840 N N . MET A 1 103 ? 27.008 12.338 -7.481 1.00 81.31 103 MET A N 1
ATOM 841 C CA . MET A 1 103 ? 28.316 12.700 -8.048 1.00 81.31 103 MET A CA 1
ATOM 842 C C . MET A 1 103 ? 28.938 11.640 -8.977 1.00 81.31 103 MET A C 1
ATOM 844 O O . MET A 1 103 ? 30.130 11.707 -9.263 1.00 81.31 103 MET A O 1
ATOM 848 N N . GLY A 1 104 ? 28.165 10.652 -9.447 1.00 80.81 104 GLY A N 1
ATOM 849 C CA . GLY A 1 104 ? 28.668 9.601 -10.332 1.00 80.81 104 GLY A CA 1
ATOM 850 C C . GLY A 1 104 ? 29.772 8.734 -9.714 1.00 80.81 104 GLY A C 1
ATOM 851 O O . GLY A 1 104 ? 30.556 8.147 -10.453 1.00 80.81 104 GLY A O 1
ATOM 852 N N . ILE A 1 105 ? 29.855 8.662 -8.379 1.00 87.19 105 ILE A N 1
ATOM 853 C CA . ILE A 1 105 ? 30.962 8.013 -7.648 1.00 87.19 105 ILE A CA 1
ATOM 854 C C . ILE A 1 105 ? 31.095 6.531 -8.021 1.00 87.19 105 ILE A C 1
ATOM 856 O O . ILE A 1 105 ? 32.194 5.978 -8.038 1.00 87.19 105 ILE A O 1
ATOM 860 N N . LEU A 1 1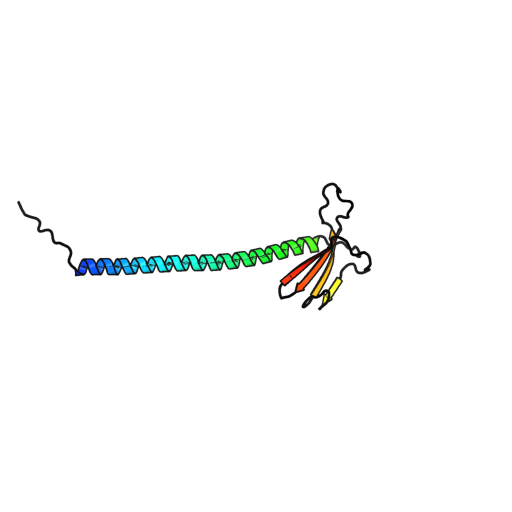06 ? 29.973 5.874 -8.316 1.00 80.62 106 LEU A N 1
ATOM 861 C CA . LEU A 1 106 ? 29.957 4.477 -8.727 1.00 80.62 106 LEU A CA 1
ATOM 862 C C . LEU A 1 106 ? 30.061 4.375 -10.258 1.00 80.62 106 LEU A C 1
ATOM 864 O O . LEU A 1 106 ? 29.328 5.087 -10.950 1.00 80.62 106 LEU A O 1
ATOM 868 N N . PRO A 1 107 ? 30.851 3.431 -10.811 1.00 80.38 107 PRO A N 1
ATOM 869 C CA . PRO A 1 107 ? 30.949 3.180 -12.252 1.00 80.38 107 PRO A CA 1
ATOM 870 C C . PRO A 1 107 ? 29.723 2.404 -12.771 1.00 80.38 107 PRO A C 1
ATOM 872 O O . PRO A 1 107 ? 29.836 1.355 -13.403 1.00 80.38 107 PRO A O 1
ATOM 875 N N . ARG A 1 108 ? 28.520 2.896 -12.464 1.00 80.12 108 ARG A N 1
ATOM 876 C CA . ARG A 1 108 ? 27.239 2.337 -12.900 1.00 80.12 108 ARG A CA 1
ATOM 877 C C . ARG A 1 108 ? 26.334 3.433 -13.442 1.00 80.12 108 ARG A C 1
ATOM 879 O O . ARG A 1 108 ? 26.412 4.591 -13.041 1.00 80.12 108 ARG A O 1
ATOM 886 N N . SER A 1 109 ? 25.428 3.035 -14.325 1.00 81.56 109 SER A N 1
ATOM 887 C CA . SER A 1 109 ? 24.378 3.922 -14.813 1.00 81.56 109 SER A CA 1
ATOM 888 C C . SER A 1 109 ? 23.342 4.222 -13.718 1.00 81.56 109 SER A C 1
ATOM 890 O O . SER A 1 109 ? 23.133 3.416 -12.808 1.00 81.56 109 SER A O 1
ATOM 892 N N . GLU A 1 110 ? 22.661 5.364 -13.835 1.00 85.25 110 GLU A N 1
ATOM 893 C CA . GLU A 1 110 ? 21.451 5.691 -13.056 1.00 85.25 110 GLU A CA 1
ATOM 894 C C . GLU A 1 110 ? 20.196 4.983 -13.587 1.00 85.25 110 GLU A C 1
ATOM 896 O O . GLU A 1 110 ? 19.101 5.105 -13.031 1.00 85.25 110 GLU A O 1
ATOM 901 N N . LEU A 1 111 ? 20.355 4.230 -14.676 1.00 87.56 111 LEU A N 1
ATOM 902 C CA . LEU A 1 111 ? 19.308 3.414 -15.255 1.00 87.56 111 LEU A CA 1
ATOM 903 C C . LEU A 1 111 ? 19.122 2.140 -14.449 1.00 87.56 111 LEU A C 1
ATOM 905 O O . LEU A 1 111 ? 20.080 1.437 -14.127 1.00 87.56 111 LEU A O 1
ATOM 909 N N . GLN A 1 112 ? 17.865 1.815 -14.182 1.00 88.94 112 GLN A N 1
ATOM 910 C CA . GLN A 1 112 ? 17.500 0.614 -13.453 1.00 88.94 112 GLN A CA 1
ATOM 911 C C . GLN A 1 112 ? 16.361 -0.099 -14.165 1.00 88.94 112 GLN A C 1
ATOM 913 O O . GLN A 1 112 ? 15.350 0.509 -14.523 1.00 88.94 112 GLN A O 1
ATOM 918 N N . ARG A 1 113 ? 16.513 -1.416 -14.328 1.00 90.00 113 ARG A N 1
ATOM 919 C CA . ARG A 1 113 ? 15.397 -2.284 -14.688 1.00 90.00 113 ARG A CA 1
ATOM 920 C C . ARG A 1 113 ? 14.561 -2.519 -13.441 1.00 90.00 113 ARG A C 1
ATOM 922 O O . ARG A 1 113 ? 15.080 -2.954 -12.409 1.00 90.00 113 ARG A O 1
ATOM 929 N N . VAL A 1 114 ? 13.268 -2.266 -13.558 1.00 93.00 114 VAL A N 1
ATOM 930 C CA . VAL A 1 114 ? 12.289 -2.577 -12.519 1.00 93.00 114 VAL A CA 1
ATOM 931 C C . VAL A 1 114 ? 11.241 -3.526 -13.075 1.00 93.00 114 VAL A C 1
ATOM 933 O O . VAL A 1 114 ? 11.046 -3.641 -14.292 1.00 93.00 114 VAL A O 1
ATOM 936 N N . GLY A 1 115 ? 10.592 -4.262 -12.187 1.00 93.81 115 GLY A N 1
ATOM 937 C CA . GLY A 1 115 ? 9.481 -5.120 -12.542 1.00 93.81 115 GLY A CA 1
ATOM 938 C C . GLY A 1 115 ? 8.480 -5.230 -11.412 1.00 93.81 115 GLY A C 1
ATOM 939 O O . GLY A 1 115 ? 8.832 -5.115 -10.246 1.00 93.81 115 GLY A O 1
ATOM 940 N N . TYR A 1 116 ? 7.235 -5.487 -11.772 1.00 95.94 116 TYR A N 1
ATOM 941 C CA . TYR A 1 116 ? 6.155 -5.715 -10.826 1.00 95.94 116 TYR A CA 1
ATOM 942 C C . TYR A 1 116 ? 5.543 -7.077 -11.100 1.00 95.94 116 TYR A C 1
ATOM 944 O O . TYR A 1 116 ? 5.371 -7.454 -12.262 1.00 95.94 116 TYR A O 1
ATOM 952 N N . ARG A 1 117 ? 5.233 -7.820 -10.040 1.00 95.62 117 ARG A N 1
ATOM 953 C CA . ARG A 1 117 ? 4.507 -9.088 -10.134 1.00 95.62 117 ARG A CA 1
ATOM 954 C C . ARG A 1 117 ? 3.572 -9.264 -8.952 1.00 95.62 117 ARG A C 1
ATOM 956 O O . ARG A 1 117 ? 3.880 -8.839 -7.843 1.00 95.62 117 ARG A O 1
ATOM 963 N N . LEU A 1 118 ? 2.469 -9.959 -9.182 1.00 95.88 118 LEU A N 1
ATOM 964 C CA . LEU A 1 118 ? 1.616 -10.455 -8.109 1.00 95.88 118 LEU A CA 1
ATOM 965 C C . LEU A 1 118 ? 2.104 -11.838 -7.671 1.00 95.88 118 LEU A C 1
ATOM 967 O O . LEU A 1 118 ? 2.234 -12.715 -8.523 1.00 95.88 118 LEU A O 1
ATOM 971 N N . ARG A 1 119 ? 2.355 -12.058 -6.379 1.00 95.56 119 ARG A N 1
ATOM 972 C CA . ARG A 1 119 ? 2.710 -13.374 -5.820 1.00 95.56 119 ARG A CA 1
ATOM 973 C C . ARG A 1 119 ? 2.109 -13.514 -4.423 1.00 95.56 119 ARG A C 1
ATOM 975 O O . ARG A 1 119 ? 2.221 -12.593 -3.630 1.00 95.56 119 ARG A O 1
ATOM 982 N N . HIS A 1 120 ? 1.439 -14.631 -4.128 1.00 93.44 120 HIS A N 1
ATOM 983 C CA . HIS A 1 120 ? 0.747 -14.853 -2.842 1.00 93.44 120 HIS A CA 1
ATOM 984 C C . HIS A 1 120 ? -0.150 -13.670 -2.405 1.00 93.44 120 HIS A C 1
ATOM 986 O O . HIS A 1 120 ? -0.101 -13.245 -1.256 1.00 93.44 120 HIS A O 1
ATOM 992 N N . GLN A 1 121 ? -0.928 -13.103 -3.339 1.00 92.19 121 GLN A N 1
ATOM 993 C CA . GLN A 1 121 ? -1.766 -11.904 -3.127 1.00 92.19 121 GLN A CA 1
ATOM 994 C C . GLN A 1 121 ? -1.005 -10.631 -2.699 1.00 92.19 121 GLN A C 1
ATOM 996 O O . GLN A 1 121 ? -1.618 -9.667 -2.247 1.00 92.19 121 GLN A O 1
ATOM 1001 N N . GLN A 1 122 ? 0.314 -10.589 -2.887 1.00 93.44 122 GLN A N 1
ATOM 1002 C CA . GLN A 1 122 ? 1.154 -9.429 -2.607 1.00 93.44 122 GLN A CA 1
ATOM 1003 C C . GLN A 1 122 ? 1.747 -8.880 -3.902 1.00 93.44 122 GLN A C 1
ATOM 1005 O O . GLN A 1 122 ? 2.215 -9.632 -4.764 1.00 93.44 122 GLN A O 1
ATOM 1010 N N . LEU A 1 123 ? 1.709 -7.555 -4.045 1.00 95.12 123 LEU A N 1
ATOM 1011 C CA . LEU A 1 123 ? 2.392 -6.864 -5.128 1.00 95.12 123 LEU A CA 1
ATOM 1012 C C . LEU A 1 123 ? 3.874 -6.748 -4.770 1.00 95.12 123 LEU A C 1
ATOM 1014 O O . LEU A 1 123 ? 4.246 -6.037 -3.840 1.00 95.12 123 LEU A O 1
ATOM 1018 N N . GLU A 1 124 ? 4.721 -7.429 -5.529 1.00 95.50 124 GLU A N 1
ATOM 1019 C CA . GLU A 1 124 ? 6.166 -7.385 -5.357 1.00 95.50 124 GLU A CA 1
ATOM 1020 C C . GLU A 1 124 ? 6.799 -6.491 -6.415 1.00 95.50 124 GLU A C 1
ATOM 1022 O O . GLU A 1 124 ? 6.568 -6.664 -7.617 1.00 95.50 124 GLU A O 1
ATOM 1027 N N . ARG A 1 125 ? 7.654 -5.574 -5.960 1.00 94.56 125 ARG A N 1
ATOM 1028 C CA . ARG A 1 125 ? 8.550 -4.793 -6.810 1.00 94.56 125 ARG A CA 1
ATOM 1029 C C . ARG A 1 125 ? 9.910 -5.484 -6.872 1.00 94.56 125 ARG A C 1
ATOM 1031 O O . ARG A 1 125 ? 10.579 -5.649 -5.857 1.00 94.56 125 ARG A O 1
ATOM 1038 N N . LEU A 1 126 ? 10.329 -5.856 -8.071 1.00 92.12 126 LEU A N 1
ATOM 1039 C CA . LEU A 1 126 ? 11.633 -6.431 -8.376 1.00 92.12 126 LEU A CA 1
ATOM 1040 C C . LEU A 1 126 ? 12.559 -5.331 -8.901 1.00 92.12 126 LEU A C 1
ATOM 1042 O O . LEU A 1 126 ? 12.177 -4.560 -9.781 1.00 92.12 126 LEU A O 1
ATOM 1046 N N . SER A 1 127 ? 13.783 -5.276 -8.385 1.00 88.62 127 SER A N 1
ATOM 1047 C CA . SER A 1 127 ? 14.816 -4.334 -8.820 1.00 88.62 127 SER A CA 1
ATOM 1048 C C . SER A 1 127 ? 16.093 -5.078 -9.170 1.00 88.62 127 SER A C 1
ATOM 1050 O O . SER A 1 127 ? 16.557 -5.894 -8.374 1.00 88.62 127 SER A O 1
ATOM 1052 N N . TYR A 1 128 ? 16.681 -4.761 -10.319 1.00 82.19 128 TYR A N 1
ATOM 1053 C CA . TYR A 1 128 ? 17.885 -5.427 -10.807 1.00 82.19 128 TYR A CA 1
ATOM 1054 C C . TYR A 1 128 ? 19.064 -4.447 -10.751 1.00 82.19 128 TYR A C 1
ATOM 1056 O O . TYR A 1 128 ? 18.977 -3.338 -11.279 1.00 82.19 128 TYR A O 1
ATOM 1064 N N . VAL A 1 129 ? 20.141 -4.831 -10.057 1.00 71.69 129 VAL A N 1
ATOM 1065 C CA . VAL A 1 129 ? 21.353 -4.002 -9.854 1.00 71.69 129 VAL A CA 1
ATOM 1066 C C . VAL A 1 129 ? 22.232 -3.994 -11.105 1.00 71.69 129 VAL A C 1
ATOM 1068 O O . VAL A 1 129 ? 22.858 -2.990 -11.435 1.00 71.69 129 VAL A O 1
ATOM 1071 N N . HIS A 1 130 ? 22.257 -5.112 -11.819 1.00 66.38 130 HIS A N 1
ATOM 1072 C CA . HIS A 1 130 ? 22.748 -5.205 -13.182 1.00 66.38 130 HIS A CA 1
ATOM 1073 C C . HIS A 1 130 ? 21.559 -5.543 -14.072 1.00 66.38 130 HIS A C 1
ATOM 1075 O O . HIS A 1 130 ? 20.692 -6.325 -13.693 1.00 66.38 130 HIS A O 1
ATOM 1081 N N . THR A 1 131 ? 21.500 -4.941 -15.258 1.00 58.78 131 THR A N 1
ATOM 1082 C CA . THR A 1 131 ? 20.748 -5.588 -16.339 1.00 58.78 131 THR A CA 1
ATOM 1083 C C . THR A 1 131 ? 21.564 -6.852 -16.615 1.00 58.78 131 THR A C 1
ATOM 1085 O O . THR A 1 131 ? 22.740 -6.682 -16.917 1.00 58.78 131 THR A O 1
ATOM 1088 N N . ASP A 1 132 ? 21.024 -8.041 -16.315 1.00 47.47 132 ASP A N 1
ATOM 1089 C CA . ASP A 1 132 ? 21.696 -9.361 -16.384 1.00 47.47 132 ASP A CA 1
ATOM 1090 C C . ASP A 1 132 ? 22.660 -9.508 -17.597 1.00 47.47 132 ASP A C 1
ATOM 1092 O O . ASP A 1 132 ? 22.458 -8.802 -18.589 1.00 47.47 132 ASP A O 1
ATOM 1096 N N . PRO A 1 133 ? 23.716 -10.356 -17.502 1.00 47.81 133 PRO A N 1
ATOM 1097 C CA . PRO A 1 133 ? 24.912 -10.346 -18.365 1.00 47.81 133 PRO A CA 1
ATOM 1098 C C . PRO A 1 133 ? 24.666 -10.321 -19.877 1.00 47.81 133 PRO A C 1
ATOM 1100 O O . PRO A 1 133 ? 23.733 -11.007 -20.350 1.00 47.81 133 PRO A O 1
#

Radius of gyration: 33.09 Å; chains: 1; bounding box: 62×40×103 Å

pLDDT: mean 89.08, std 11.1, range [47.47, 98.12]

Foldseek 3Di:
DDDDDDDDDDPVNVVVVVVVVVVVVVVVVVVVVVVVVVVVVVVVVVVVVVVVVVVVVVVCVFVVFFDQDAQVPGPDQKDWDACPPVAPTIKIKHKGAQLDDVVVPDVDHSIWIWMWGHDPNDIDIDTDPHSPD

Secondary structure (DSSP, 8-state):
-------PPPHHHHHHHHHHHHHHHHHHHHHHHHHHHHHHHHHHHHHHHHHHHHHHHHHHHHHTTB---PPTT---SEEEEET-TT-SSEEEEEEES----GGG-SSS-S-EEEEEEEETTEEEEEEESS---

Sequence (133 aa):
MSRCRERGFTLLEMLLALAIFAALSLSAFQILQGVMRNDEMAQRQVQRLTELQRAFVYLEGDFGQIIPRPPRGDERLFYAARYQRQSADWSISFMRNGWQNPMGILPRSELQRVGYRLRHQQLERLSYVHTDP